Protein AF-A0A6N9P4Q5-F1 (afdb_monomer_lite)

Radius of gyration: 14.25 Å; chains: 1; bounding box: 36×21×33 Å

Structure (mmCIF, N/CA/C/O backbone):
data_AF-A0A6N9P4Q5-F1
#
_entry.id   AF-A0A6N9P4Q5-F1
#
loop_
_atom_site.group_PDB
_atom_site.id
_atom_site.type_symbol
_atom_site.label_atom_id
_atom_site.label_alt_id
_atom_site.label_comp_id
_atom_site.label_asym_id
_atom_site.label_entity_id
_atom_site.label_seq_id
_atom_site.pdbx_PDB_ins_code
_atom_site.Cartn_x
_atom_site.Cartn_y
_atom_site.Cartn_z
_atom_site.occupancy
_atom_site.B_iso_or_equiv
_atom_site.auth_seq_id
_atom_site.auth_comp_id
_atom_site.auth_asym_id
_atom_site.auth_atom_id
_atom_site.pdbx_PDB_model_num
ATOM 1 N N . MET A 1 1 ? -17.190 -6.085 15.731 1.00 57.16 1 MET A N 1
ATOM 2 C CA . MET A 1 1 ? -16.259 -5.959 14.590 1.00 57.16 1 MET A CA 1
ATOM 3 C C . MET A 1 1 ? -16.704 -4.743 13.807 1.00 57.16 1 MET A C 1
ATOM 5 O O . MET A 1 1 ? -17.894 -4.657 13.521 1.00 57.16 1 MET A O 1
ATOM 9 N N . ASN A 1 2 ? -15.818 -3.774 13.575 1.00 62.34 2 ASN A N 1
ATOM 10 C CA . ASN A 1 2 ? -16.156 -2.603 12.769 1.00 62.34 2 ASN A CA 1
ATOM 11 C C . ASN A 1 2 ? -16.362 -3.086 11.323 1.00 62.34 2 ASN A C 1
ATOM 13 O O . ASN A 1 2 ? -15.518 -3.803 10.801 1.00 62.34 2 ASN A O 1
ATOM 17 N N . GLY A 1 3 ? -17.494 -2.760 10.696 1.00 81.19 3 GLY A N 1
ATOM 18 C CA . GLY A 1 3 ? -17.846 -3.244 9.350 1.00 81.19 3 GLY A CA 1
ATOM 19 C C . GLY A 1 3 ? -17.111 -2.531 8.210 1.00 81.19 3 GLY A C 1
ATOM 20 O O . GLY A 1 3 ? -17.523 -2.639 7.058 1.00 81.19 3 GLY A O 1
ATOM 21 N N . TYR A 1 4 ? -16.075 -1.754 8.527 1.00 88.38 4 TYR A N 1
ATOM 22 C CA . TYR A 1 4 ? -15.340 -0.961 7.554 1.00 88.38 4 TYR A CA 1
ATOM 23 C C . TYR A 1 4 ? -14.299 -1.802 6.823 1.00 88.38 4 TYR A C 1
ATOM 25 O O . TYR A 1 4 ? -13.597 -2.626 7.415 1.00 88.38 4 TYR A O 1
ATOM 33 N N . ILE A 1 5 ? -14.180 -1.528 5.528 1.00 94.19 5 ILE A N 1
ATOM 34 C CA . ILE A 1 5 ? -13.085 -1.994 4.690 1.00 94.19 5 ILE A CA 1
ATOM 35 C C . ILE A 1 5 ? -12.180 -0.792 4.438 1.00 94.19 5 ILE A C 1
ATOM 37 O O . ILE A 1 5 ? -12.639 0.241 3.950 1.00 94.19 5 ILE A O 1
ATOM 41 N N . VAL A 1 6 ? -10.902 -0.926 4.777 1.00 94.88 6 VAL A N 1
ATOM 42 C CA . VAL A 1 6 ?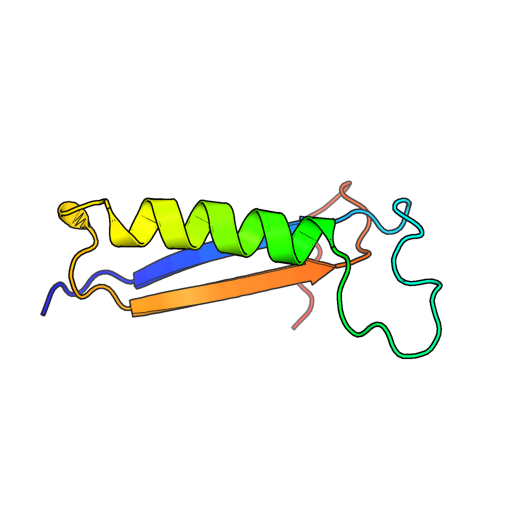 -9.868 0.072 4.502 1.00 94.88 6 VAL A CA 1
ATOM 43 C C . VAL A 1 6 ? -9.064 -0.408 3.302 1.00 94.88 6 VAL A C 1
ATOM 45 O O . VAL A 1 6 ? -8.433 -1.460 3.353 1.00 94.88 6 VAL A O 1
ATOM 48 N N . ALA A 1 7 ? -9.085 0.358 2.217 1.00 95.56 7 ALA A N 1
ATOM 49 C CA . ALA A 1 7 ? -8.283 0.084 1.033 1.00 95.56 7 ALA A CA 1
ATOM 50 C C . ALA A 1 7 ? -6.997 0.915 1.052 1.00 95.56 7 ALA A C 1
ATOM 52 O O . ALA A 1 7 ? -7.061 2.142 1.127 1.00 95.56 7 ALA A O 1
ATOM 53 N N . LYS A 1 8 ? -5.840 0.257 0.943 1.00 94.88 8 LYS A N 1
ATOM 54 C CA . LYS A 1 8 ? -4.551 0.900 0.659 1.00 94.88 8 LYS A CA 1
ATOM 55 C C . LYS A 1 8 ? -4.170 0.671 -0.800 1.00 94.88 8 LYS A C 1
ATOM 57 O O . LYS A 1 8 ? -4.266 -0.443 -1.306 1.00 94.88 8 LYS A O 1
ATOM 62 N N . TYR A 1 9 ? -3.751 1.741 -1.465 1.00 93.19 9 TYR A N 1
ATOM 63 C CA . TYR A 1 9 ? -3.290 1.726 -2.849 1.00 93.19 9 TYR A CA 1
ATOM 64 C C . TYR A 1 9 ? -1.842 2.210 -2.888 1.00 93.19 9 TYR A C 1
ATOM 66 O O . TYR A 1 9 ? -1.548 3.309 -2.415 1.00 93.19 9 TYR A O 1
ATOM 74 N N . LEU A 1 10 ? -0.953 1.379 -3.422 1.00 91.12 10 LEU A N 1
ATOM 75 C CA . LEU A 1 10 ? 0.471 1.649 -3.569 1.00 91.12 10 LEU A CA 1
ATOM 76 C C . LEU A 1 10 ? 0.804 1.744 -5.053 1.00 91.12 10 LEU A C 1
ATOM 78 O O . LEU A 1 10 ? 0.308 0.950 -5.851 1.00 91.12 10 LEU A O 1
ATOM 82 N N . ARG A 1 11 ? 1.653 2.702 -5.428 1.00 87.69 11 ARG A N 1
ATOM 83 C CA . ARG A 1 11 ? 2.094 2.853 -6.815 1.00 87.69 11 ARG A CA 1
ATOM 84 C C . ARG A 1 11 ? 3.538 3.307 -6.888 1.00 87.69 11 ARG A C 1
ATOM 86 O O . ARG A 1 11 ? 3.967 4.180 -6.133 1.00 87.69 11 ARG A O 1
ATOM 93 N N . LEU A 1 12 ? 4.254 2.756 -7.855 1.00 85.31 12 LEU A N 1
ATOM 94 C CA . LEU A 1 12 ? 5.570 3.213 -8.259 1.00 85.31 12 LEU A CA 1
ATOM 95 C C . LEU A 1 12 ? 5.624 3.297 -9.785 1.00 85.31 12 LEU A C 1
ATOM 97 O O . LEU A 1 12 ? 5.096 2.431 -10.484 1.00 85.31 12 LEU A O 1
ATOM 101 N N . SER A 1 13 ? 6.214 4.373 -10.312 1.00 77.12 13 SER A N 1
ATOM 102 C CA . SER A 1 13 ? 6.331 4.551 -11.764 1.00 77.12 13 SER A CA 1
ATOM 103 C C . SER A 1 13 ? 7.278 3.509 -12.357 1.00 77.12 13 SER A C 1
ATOM 105 O O . SER A 1 13 ? 8.289 3.179 -11.749 1.00 77.12 13 SER A O 1
ATOM 107 N N . SER A 1 14 ? 7.016 3.085 -13.595 1.00 72.25 14 SER A N 1
ATOM 108 C CA . SER A 1 14 ? 7.953 2.296 -14.417 1.00 72.25 14 SER A CA 1
ATOM 109 C C . SER A 1 14 ? 9.306 2.981 -14.636 1.00 72.25 14 SER A C 1
ATOM 111 O O . SER A 1 14 ? 10.260 2.348 -15.073 1.00 72.25 14 SER A O 1
ATOM 113 N N . GLU A 1 15 ? 9.372 4.295 -14.416 1.00 70.31 15 GLU A N 1
ATOM 114 C CA . GLU A 1 15 ? 10.605 5.084 -14.511 1.00 70.31 15 GLU A CA 1
ATOM 115 C C . GLU A 1 15 ? 11.548 4.836 -13.323 1.00 70.31 15 GLU A C 1
ATOM 117 O O . GLU A 1 15 ? 12.748 5.086 -13.432 1.00 70.31 15 GLU A O 1
ATOM 122 N N . ASP A 1 16 ? 11.022 4.315 -12.211 1.00 69.31 16 ASP A N 1
ATOM 123 C CA . ASP A 1 16 ? 11.802 3.917 -11.045 1.00 69.31 16 ASP A CA 1
ATOM 124 C C . ASP A 1 16 ? 12.409 2.534 -11.335 1.00 69.31 16 ASP A C 1
ATOM 126 O O . ASP A 1 16 ? 11.780 1.489 -11.187 1.00 69.31 16 ASP A O 1
ATOM 130 N N . GLY A 1 17 ? 13.636 2.519 -11.862 1.00 65.19 17 GLY A N 1
ATOM 131 C CA . GLY A 1 17 ? 14.329 1.311 -12.334 1.00 65.19 17 GLY A CA 1
ATOM 132 C C . GLY A 1 17 ? 14.744 0.311 -11.242 1.00 65.19 17 GLY A C 1
AT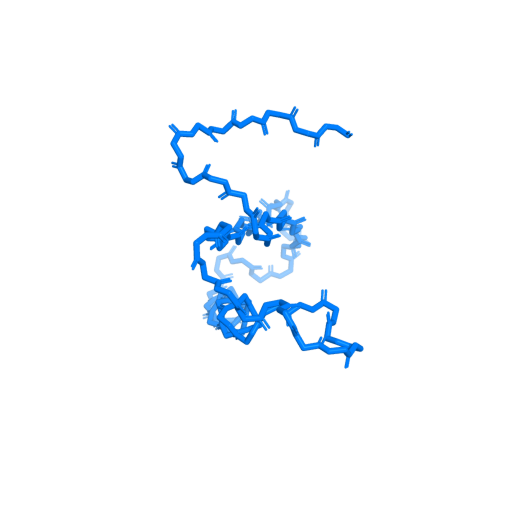OM 133 O O . GLY A 1 17 ? 15.662 -0.479 -11.472 1.00 65.19 17 GLY A O 1
ATOM 134 N N . ASP A 1 18 ? 14.116 0.354 -10.066 1.00 70.31 18 ASP A N 1
ATOM 135 C CA . ASP A 1 18 ? 14.456 -0.428 -8.873 1.00 70.31 18 ASP A CA 1
ATOM 136 C C . ASP A 1 18 ? 14.158 -1.934 -9.038 1.00 70.31 18 ASP A C 1
ATOM 138 O O . ASP A 1 18 ? 14.847 -2.771 -8.446 1.00 70.31 18 ASP A O 1
ATOM 142 N N . LEU A 1 19 ? 13.218 -2.293 -9.925 1.00 67.12 19 LEU A N 1
ATOM 143 C CA . LEU A 1 19 ? 12.892 -3.680 -10.298 1.00 67.12 19 LEU A CA 1
ATOM 144 C C . LEU A 1 19 ? 13.914 -4.350 -11.235 1.00 67.12 19 LEU A C 1
ATOM 146 O O . LEU A 1 19 ? 13.810 -5.544 -11.500 1.00 67.12 19 LEU A O 1
ATOM 150 N N . ASN A 1 20 ? 14.935 -3.638 -11.724 1.00 64.44 20 ASN A N 1
ATOM 151 C CA . ASN A 1 20 ? 15.926 -4.206 -12.655 1.00 64.44 20 ASN A CA 1
ATOM 152 C C . ASN A 1 20 ? 16.948 -5.158 -11.990 1.00 64.44 20 ASN A C 1
ATOM 154 O O . ASN A 1 20 ? 17.922 -5.569 -12.624 1.00 64.44 20 ASN A O 1
ATOM 158 N N . GLN A 1 21 ? 16.759 -5.510 -10.715 1.00 66.38 21 GLN A N 1
ATOM 159 C CA . GLN A 1 21 ? 17.628 -6.421 -9.969 1.00 66.38 21 GLN A CA 1
ATOM 160 C C . GLN A 1 21 ? 17.090 -7.858 -10.023 1.00 66.38 21 GLN A C 1
ATOM 162 O O . GLN A 1 21 ? 15.939 -8.123 -9.683 1.00 66.38 21 GLN A O 1
ATOM 167 N N . ILE A 1 22 ? 17.938 -8.812 -10.424 1.00 69.44 22 ILE A N 1
ATOM 168 C CA . ILE A 1 22 ? 17.565 -10.230 -10.543 1.00 69.44 22 ILE A CA 1
ATOM 169 C C . ILE A 1 22 ? 17.075 -10.758 -9.185 1.00 69.44 22 ILE A C 1
ATOM 171 O O . ILE A 1 22 ? 17.809 -10.726 -8.201 1.00 69.44 22 ILE A O 1
ATOM 175 N N . GLY A 1 23 ? 15.844 -11.278 -9.152 1.00 69.44 23 GLY A N 1
ATOM 176 C CA . GLY A 1 23 ? 15.240 -11.888 -7.960 1.00 69.44 23 GLY A CA 1
ATOM 177 C C . GLY A 1 23 ? 14.483 -10.922 -7.044 1.00 69.44 23 GLY A C 1
ATOM 178 O O . GLY A 1 23 ? 13.948 -11.359 -6.026 1.00 69.44 23 GLY A O 1
ATOM 179 N N . LYS A 1 24 ? 14.402 -9.633 -7.394 1.00 73.62 24 LYS A N 1
ATOM 180 C CA . LYS A 1 24 ? 13.611 -8.649 -6.656 1.00 73.62 24 LYS A CA 1
ATOM 181 C C . LYS A 1 24 ? 12.156 -8.680 -7.133 1.00 73.62 24 LYS A C 1
ATOM 183 O O . LYS A 1 24 ? 11.874 -8.385 -8.288 1.00 73.62 24 LYS A O 1
ATOM 188 N N . LEU A 1 25 ? 11.252 -9.093 -6.243 1.00 72.62 25 LEU A N 1
ATOM 189 C CA . LEU A 1 25 ? 9.816 -9.228 -6.532 1.00 72.62 25 LEU A CA 1
ATOM 190 C C . LEU A 1 25 ? 9.037 -7.911 -6.376 1.00 72.62 25 LEU A C 1
ATOM 192 O O . LEU A 1 25 ? 7.931 -7.812 -6.894 1.00 72.62 25 LEU A O 1
ATOM 196 N N . GLU A 1 26 ? 9.596 -6.933 -5.658 1.00 78.81 26 GLU A N 1
ATOM 197 C CA . GLU A 1 26 ? 8.974 -5.638 -5.363 1.00 78.81 26 GLU A CA 1
ATOM 198 C C . GLU A 1 26 ? 10.050 -4.568 -5.119 1.00 78.81 26 GLU A C 1
ATOM 200 O O . GLU A 1 26 ? 11.121 -4.862 -4.579 1.00 78.81 26 GLU A O 1
ATOM 205 N N . SER A 1 27 ? 9.760 -3.325 -5.491 1.00 82.44 27 SER A N 1
ATOM 206 C CA . SER A 1 27 ? 10.587 -2.149 -5.229 1.00 82.44 27 SER A CA 1
ATOM 207 C C . SER A 1 27 ? 10.613 -1.757 -3.748 1.00 82.44 27 SER A C 1
ATOM 209 O O . SER A 1 27 ? 9.590 -1.747 -3.063 1.00 82.44 27 SER A O 1
ATOM 211 N N . ASN A 1 28 ? 11.764 -1.290 -3.260 1.00 84.06 28 ASN A N 1
ATOM 212 C CA . ASN A 1 28 ? 11.931 -0.861 -1.862 1.00 84.06 28 ASN A CA 1
ATOM 213 C C . ASN A 1 28 ? 10.978 0.296 -1.512 1.00 84.06 28 ASN A C 1
ATOM 215 O O . ASN A 1 28 ? 10.498 0.411 -0.385 1.00 84.06 28 ASN A O 1
ATOM 219 N N . SER A 1 29 ? 10.687 1.151 -2.495 1.00 86.31 29 SER A N 1
ATOM 220 C CA . SER A 1 29 ? 9.749 2.264 -2.361 1.00 86.31 29 SER A CA 1
ATOM 221 C C . SER A 1 29 ? 8.309 1.804 -2.117 1.00 86.31 29 SER A C 1
ATOM 223 O O . SER A 1 29 ? 7.575 2.496 -1.413 1.00 86.31 29 SER A O 1
ATOM 225 N N . ILE A 1 30 ? 7.886 0.659 -2.662 1.00 90.12 30 ILE A N 1
ATOM 226 C CA . ILE A 1 30 ? 6.553 0.098 -2.401 1.00 90.12 30 ILE A CA 1
ATOM 227 C C . ILE A 1 30 ? 6.515 -0.512 -1.002 1.00 90.12 30 ILE A C 1
ATOM 229 O O . ILE A 1 30 ? 5.595 -0.208 -0.242 1.00 90.12 30 ILE A O 1
ATOM 233 N N . SER A 1 31 ? 7.534 -1.292 -0.624 1.00 90.56 31 SER A N 1
ATOM 234 C CA . SER A 1 31 ? 7.613 -1.873 0.721 1.00 90.56 31 SER A CA 1
ATOM 235 C C . SER A 1 31 ? 7.565 -0.782 1.799 1.00 90.56 31 SER A C 1
ATOM 237 O O . SER A 1 31 ? 6.756 -0.853 2.719 1.00 90.56 31 SER A O 1
ATOM 239 N N . ASN A 1 32 ? 8.323 0.305 1.620 1.00 91.38 32 ASN A N 1
ATOM 240 C CA . ASN A 1 32 ? 8.279 1.449 2.534 1.00 91.38 32 ASN A CA 1
ATOM 241 C C . ASN A 1 32 ? 6.902 2.130 2.583 1.00 91.38 32 ASN A C 1
ATOM 243 O O . ASN A 1 32 ? 6.445 2.520 3.657 1.00 91.38 32 ASN A O 1
ATOM 247 N N . GLN A 1 33 ? 6.231 2.309 1.440 1.00 94.12 33 GLN A N 1
ATOM 248 C CA . GLN A 1 33 ? 4.876 2.872 1.413 1.00 94.12 33 GLN A CA 1
ATOM 249 C C . GLN A 1 33 ? 3.891 1.985 2.185 1.00 94.12 33 GLN A C 1
ATOM 251 O O . GLN A 1 33 ? 3.057 2.502 2.933 1.00 94.12 33 GLN A O 1
ATOM 256 N N . ARG A 1 34 ? 4.018 0.662 2.048 1.00 95.56 34 ARG A N 1
ATOM 257 C CA . ARG A 1 34 ? 3.196 -0.316 2.763 1.00 95.56 34 ARG A CA 1
ATOM 258 C C . ARG A 1 34 ? 3.370 -0.191 4.265 1.00 95.56 34 ARG A C 1
ATOM 260 O O . ARG A 1 34 ? 2.376 -0.016 4.964 1.00 95.56 34 ARG A O 1
ATOM 267 N N . ASP A 1 35 ? 4.612 -0.160 4.732 1.00 96.06 35 ASP A N 1
ATOM 268 C CA . ASP A 1 35 ? 4.923 -0.037 6.156 1.00 96.06 35 ASP A CA 1
ATOM 269 C C . ASP A 1 35 ? 4.370 1.263 6.756 1.00 96.06 35 ASP A C 1
ATOM 271 O O . ASP A 1 35 ? 3.831 1.267 7.868 1.00 96.06 35 ASP A O 1
ATOM 275 N N . LEU A 1 36 ? 4.448 2.374 6.014 1.00 97.06 36 LEU A N 1
ATOM 276 C CA . LEU A 1 36 ? 3.905 3.664 6.444 1.00 97.06 36 LEU A CA 1
ATOM 277 C C . LEU A 1 36 ? 2.377 3.639 6.573 1.00 97.06 36 LEU A C 1
ATOM 279 O O . LEU A 1 36 ? 1.838 4.143 7.566 1.00 97.06 36 LEU A O 1
ATOM 283 N N . LEU A 1 37 ? 1.684 3.060 5.589 1.00 96.75 37 LEU A N 1
ATOM 284 C CA . LEU A 1 37 ? 0.225 2.949 5.592 1.00 96.75 37 LEU A CA 1
ATOM 285 C C . LEU A 1 37 ? -0.260 1.966 6.659 1.00 96.75 37 LEU A C 1
ATOM 287 O O . LEU A 1 37 ? -1.174 2.300 7.410 1.00 96.75 37 LEU A O 1
ATOM 291 N N . ASP A 1 38 ? 0.392 0.816 6.803 1.00 95.81 38 ASP A N 1
ATOM 292 C CA . ASP A 1 38 ? 0.053 -0.173 7.829 1.00 95.81 38 ASP A CA 1
ATOM 293 C C . ASP A 1 38 ? 0.262 0.401 9.232 1.00 95.81 38 ASP A C 1
ATOM 295 O O . ASP A 1 38 ? -0.619 0.301 10.089 1.00 95.81 38 ASP A O 1
ATOM 299 N N . SER A 1 39 ? 1.365 1.124 9.445 1.00 96.38 39 SER A N 1
ATOM 300 C CA . SER A 1 39 ? 1.619 1.840 10.699 1.00 96.38 39 SER A CA 1
ATOM 301 C C . SER A 1 39 ? 0.589 2.938 10.972 1.00 96.38 39 SER A C 1
ATOM 303 O O . SER A 1 39 ? 0.291 3.241 12.127 1.00 96.38 39 SER A O 1
ATOM 305 N N . PHE A 1 40 ? 0.054 3.594 9.939 1.00 95.94 40 PHE A N 1
ATOM 306 C CA . PHE A 1 40 ? -1.029 4.569 10.082 1.00 95.94 40 PHE A CA 1
ATOM 307 C C . PHE A 1 40 ? -2.363 3.912 10.444 1.00 95.94 40 PHE A C 1
ATOM 309 O O . PHE A 1 40 ? -3.020 4.356 11.385 1.00 95.94 40 PHE A O 1
ATOM 316 N N . ILE A 1 41 ? -2.733 2.836 9.754 1.00 94.62 41 ILE A N 1
ATOM 317 C CA . ILE A 1 41 ? -3.990 2.126 9.998 1.00 94.62 41 ILE A CA 1
ATOM 318 C C . ILE A 1 41 ? -3.989 1.508 11.401 1.00 94.62 41 ILE A C 1
ATOM 320 O O . ILE A 1 41 ? -4.959 1.663 12.138 1.00 94.62 41 ILE A O 1
ATOM 324 N N . ALA A 1 42 ? -2.881 0.885 11.813 1.00 93.38 42 ALA A N 1
ATOM 325 C CA . ALA A 1 42 ? -2.770 0.218 13.110 1.00 93.38 42 ALA A CA 1
ATOM 326 C C . ALA A 1 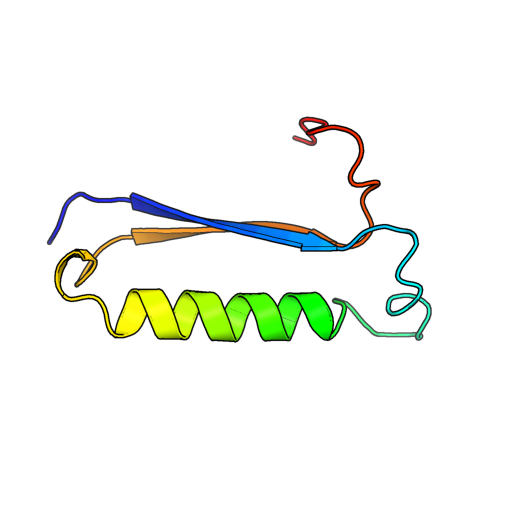42 ? -2.902 1.170 14.313 1.00 93.38 42 ALA A C 1
ATOM 328 O O . ALA A 1 42 ? -3.381 0.761 15.369 1.00 93.38 42 ALA A O 1
ATOM 329 N N . ARG A 1 43 ? -2.488 2.438 14.170 1.00 95.12 43 ARG A N 1
ATOM 330 C CA . ARG A 1 43 ? -2.584 3.446 15.244 1.00 95.12 43 ARG A CA 1
ATOM 331 C C . ARG A 1 43 ? -3.899 4.225 15.251 1.00 95.12 43 ARG A C 1
ATOM 333 O O . ARG A 1 43 ? -4.099 5.025 16.160 1.00 95.12 43 ARG A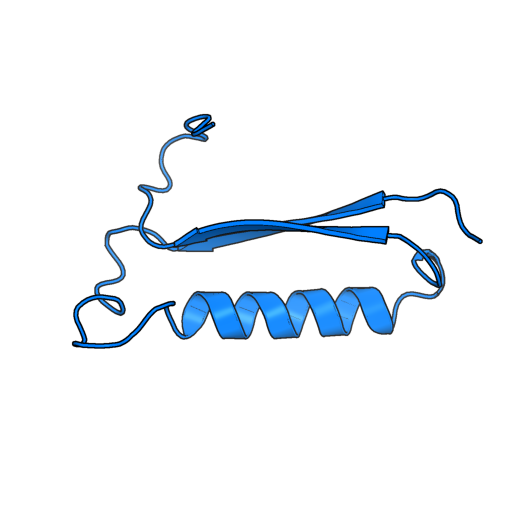 O 1
ATOM 340 N N . ALA A 1 44 ? -4.761 4.040 14.251 1.00 92.88 44 ALA A N 1
ATOM 341 C CA . ALA A 1 44 ? -6.022 4.759 14.120 1.00 92.88 44 ALA A CA 1
ATOM 342 C C . ALA A 1 44 ? -7.162 3.977 14.806 1.00 92.88 44 ALA A C 1
ATOM 344 O O . ALA A 1 44 ? -7.573 2.932 14.297 1.00 92.88 44 ALA A O 1
ATOM 345 N N . PRO A 1 45 ? -7.722 4.468 15.932 1.00 91.62 45 PRO A N 1
ATOM 346 C CA . PRO A 1 45 ? -8.793 3.769 16.648 1.00 91.62 45 PRO A CA 1
ATOM 347 C C . PRO A 1 45 ? -10.041 3.541 15.786 1.00 91.62 45 PRO A C 1
ATOM 349 O O . PRO A 1 45 ? -10.705 2.516 15.923 1.00 91.62 45 PRO A O 1
ATOM 352 N N . ASP A 1 46 ? -10.319 4.456 14.855 1.00 89.62 46 ASP A N 1
ATOM 353 C CA . ASP A 1 46 ? -11.466 4.388 13.941 1.00 89.62 46 ASP A CA 1
ATOM 354 C C . ASP A 1 46 ? -11.403 3.174 12.999 1.00 89.62 46 ASP A C 1
ATOM 356 O O . ASP A 1 46 ? -12.435 2.674 12.544 1.00 89.62 46 ASP A O 1
ATOM 360 N N . PHE A 1 47 ? -10.200 2.654 12.743 1.00 90.19 47 PHE A N 1
ATOM 361 C CA . PHE A 1 47 ? -9.969 1.484 11.895 1.00 90.19 47 PHE A CA 1
ATOM 362 C C . PHE A 1 47 ? -9.735 0.201 12.696 1.00 90.19 47 PHE A C 1
ATOM 364 O O . PHE A 1 47 ? -9.472 -0.851 12.111 1.00 90.19 47 PHE A O 1
ATOM 371 N N . ALA A 1 48 ? -9.862 0.244 14.026 1.00 90.69 48 ALA A N 1
ATOM 372 C CA . ALA A 1 48 ? -9.689 -0.934 14.862 1.00 90.69 48 ALA A CA 1
ATOM 373 C C . ALA A 1 48 ? -10.662 -2.053 14.443 1.00 90.69 48 ALA A C 1
ATOM 375 O O . ALA A 1 48 ? -11.886 -1.907 14.488 1.00 90.69 48 ALA A O 1
ATOM 376 N N . GLY A 1 49 ? -10.102 -3.193 14.030 1.00 89.44 49 GLY A N 1
ATOM 377 C CA . GLY A 1 49 ? -10.866 -4.352 13.567 1.00 89.44 49 GLY A CA 1
ATOM 378 C C . GLY A 1 49 ? -11.472 -4.221 12.166 1.00 89.44 49 GLY A C 1
ATOM 379 O O . GLY A 1 49 ? -12.322 -5.042 11.828 1.00 89.44 49 GLY A O 1
ATOM 380 N N . ALA A 1 50 ? -11.069 -3.220 11.376 1.00 93.06 50 ALA A N 1
ATOM 381 C CA . ALA A 1 50 ? -11.422 -3.117 9.963 1.00 93.06 50 ALA A CA 1
ATOM 382 C C . ALA A 1 50 ? -10.690 -4.176 9.119 1.00 93.06 50 ALA A C 1
ATOM 384 O O . ALA A 1 50 ? -9.574 -4.591 9.439 1.00 93.06 50 ALA A O 1
ATOM 385 N N . THR A 1 51 ? -11.299 -4.589 8.006 1.00 93.81 51 THR A N 1
ATOM 386 C CA . THR A 1 51 ? -10.617 -5.408 6.994 1.00 93.81 51 THR A CA 1
ATOM 387 C C . THR A 1 51 ? -9.748 -4.509 6.127 1.00 93.81 51 THR A C 1
ATOM 389 O O . THR A 1 51 ? -10.256 -3.562 5.532 1.00 93.81 51 THR A O 1
ATOM 392 N N . VAL A 1 52 ? -8.454 -4.809 6.027 1.00 94.38 52 VAL A N 1
ATOM 393 C CA . VAL A 1 52 ? -7.527 -4.057 5.173 1.00 94.38 52 VAL A CA 1
ATOM 394 C C . VAL A 1 52 ? -7.326 -4.803 3.857 1.00 94.38 52 VAL A C 1
ATOM 396 O O . VAL A 1 52 ? -6.986 -5.984 3.868 1.00 94.38 52 VAL A O 1
ATOM 399 N N . ILE A 1 53 ? -7.534 -4.117 2.733 1.00 96.12 53 ILE A N 1
ATOM 400 C CA . ILE A 1 53 ? -7.279 -4.630 1.380 1.00 96.12 53 ILE A CA 1
ATOM 401 C C . ILE A 1 53 ? -6.204 -3.794 0.692 1.00 96.12 53 ILE A C 1
ATOM 403 O O . ILE A 1 53 ? -6.098 -2.591 0.933 1.00 96.12 53 ILE A O 1
ATOM 407 N N . GLU A 1 54 ? -5.413 -4.434 -0.163 1.00 94.56 54 GLU A N 1
ATOM 408 C CA . GLU A 1 54 ? -4.284 -3.808 -0.839 1.00 94.56 54 GLU A CA 1
ATOM 409 C C . GLU A 1 54 ? -4.397 -3.885 -2.358 1.00 9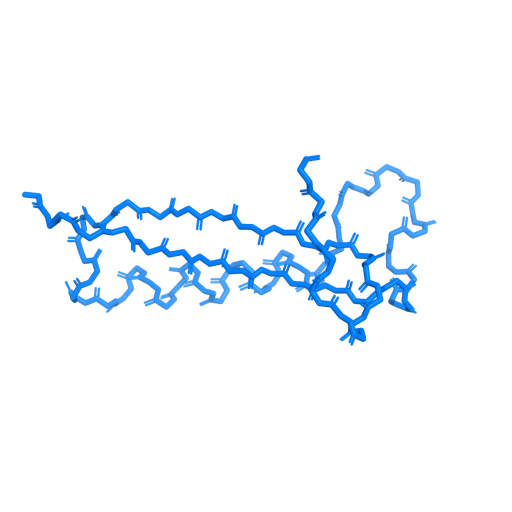4.56 54 GLU A C 1
ATOM 411 O O . GLU A 1 54 ? -4.738 -4.926 -2.913 1.00 94.56 54 GLU A O 1
ATOM 416 N N . PHE A 1 55 ? -4.043 -2.779 -3.005 1.00 91.88 55 PHE A N 1
ATOM 417 C CA . PHE A 1 55 ? -3.871 -2.653 -4.444 1.00 91.88 55 PHE A CA 1
ATOM 418 C C . PHE A 1 55 ? -2.461 -2.120 -4.713 1.00 91.88 55 PHE A C 1
ATOM 420 O O . PHE A 1 55 ? -2.072 -1.122 -4.108 1.00 91.88 55 PHE A O 1
ATOM 427 N N . CYS A 1 56 ? -1.694 -2.770 -5.588 1.00 89.38 56 CYS A N 1
ATOM 428 C CA . CYS A 1 56 ? -0.295 -2.421 -5.833 1.00 89.38 56 CYS A CA 1
ATOM 429 C C . CYS A 1 56 ? 0.011 -2.341 -7.334 1.00 89.38 56 CYS A C 1
ATOM 431 O O . CYS A 1 56 ? -0.099 -3.340 -8.041 1.00 89.38 56 CYS A O 1
ATOM 433 N N . ASP A 1 57 ? 0.451 -1.162 -7.772 1.00 85.94 57 ASP A N 1
ATOM 434 C CA . ASP A 1 57 ? 0.919 -0.867 -9.125 1.00 85.94 57 ASP A CA 1
ATOM 435 C C . ASP A 1 57 ? 2.430 -0.555 -9.094 1.00 85.94 57 ASP A C 1
ATOM 437 O O . ASP A 1 57 ? 2.847 0.605 -9.163 1.00 85.94 57 ASP A O 1
ATOM 441 N N . ASP A 1 58 ? 3.270 -1.585 -8.980 1.00 79.88 58 ASP A N 1
ATOM 442 C CA . ASP A 1 58 ? 4.736 -1.456 -9.003 1.00 79.88 58 ASP A CA 1
ATOM 443 C C . ASP A 1 58 ? 5.265 -1.492 -10.447 1.00 79.88 58 ASP A C 1
ATOM 445 O O . ASP A 1 58 ? 5.216 -2.523 -11.118 1.00 79.88 58 ASP A O 1
ATOM 449 N N . GLY A 1 59 ? 5.718 -0.345 -10.957 1.00 73.81 59 GLY A N 1
ATOM 450 C CA . GLY A 1 59 ? 6.235 -0.215 -12.319 1.00 73.81 59 GLY A CA 1
ATOM 451 C C . GLY A 1 59 ? 5.190 0.196 -13.363 1.00 73.81 59 GLY A C 1
ATOM 452 O O . GLY A 1 59 ? 5.318 -0.164 -14.531 1.00 73.81 59 GLY A O 1
ATOM 453 N N . TRP A 1 60 ? 4.168 0.971 -12.983 1.00 70.56 60 TRP A N 1
ATOM 454 C CA . TRP A 1 60 ? 3.119 1.448 -13.899 1.00 70.56 60 TRP A CA 1
ATOM 455 C C . TRP A 1 60 ? 3.175 2.961 -14.106 1.00 70.56 60 TRP A C 1
ATOM 457 O O . TRP A 1 60 ? 3.222 3.735 -13.149 1.00 70.56 60 TRP A O 1
ATOM 467 N N . SER A 1 61 ? 3.088 3.420 -15.363 1.00 68.81 61 SER A N 1
ATOM 468 C CA . SER A 1 61 ? 3.178 4.855 -15.691 1.00 68.81 61 SER A CA 1
ATOM 469 C C . SER A 1 61 ? 2.117 5.655 -14.931 1.00 68.81 61 SER A C 1
ATOM 471 O O . SER A 1 61 ? 0.931 5.399 -15.115 1.00 68.81 61 SER A O 1
ATOM 473 N N . GLY A 1 62 ? 2.499 6.642 -14.117 1.00 66.75 62 GLY A N 1
ATOM 474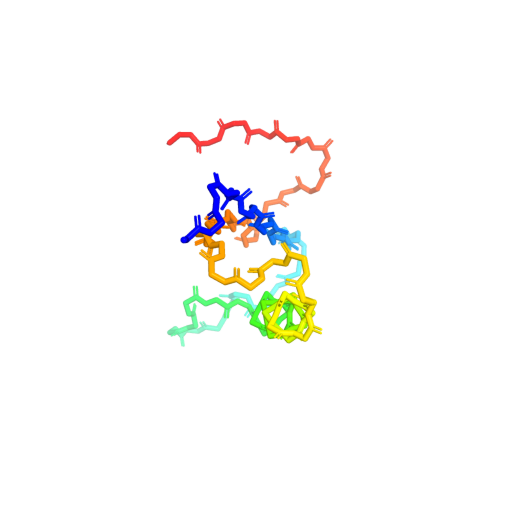 C CA . GLY A 1 62 ? 1.584 7.416 -13.254 1.00 66.75 62 GLY A CA 1
ATOM 475 C C . GLY A 1 62 ? 0.550 8.297 -13.971 1.00 66.75 62 GLY A C 1
ATOM 476 O O . GLY A 1 62 ? -0.148 9.069 -13.324 1.00 66.75 62 GLY A O 1
ATOM 477 N N . LYS A 1 63 ? 0.458 8.222 -15.303 1.00 71.88 63 LYS A N 1
ATOM 478 C CA . LYS A 1 63 ? -0.348 9.132 -16.128 1.00 71.88 63 LYS A CA 1
ATOM 479 C C . LYS A 1 63 ? -1.844 8.827 -16.096 1.00 71.88 63 LYS A C 1
ATOM 481 O O . LYS A 1 63 ? -2.631 9.743 -16.285 1.00 71.88 63 LYS A O 1
ATOM 486 N N . ASN A 1 64 ? -2.232 7.569 -15.880 1.00 71.94 64 ASN A N 1
ATOM 487 C CA . ASN A 1 64 ? -3.631 7.147 -15.825 1.00 71.94 64 ASN A CA 1
ATOM 488 C C . ASN A 1 64 ? -3.817 5.990 -14.832 1.00 71.94 64 ASN A C 1
ATOM 490 O O . ASN A 1 64 ? -2.937 5.132 -14.692 1.00 71.94 64 ASN A O 1
ATOM 494 N N . PHE A 1 65 ? -4.997 5.927 -14.209 1.00 68.94 65 PHE A N 1
ATOM 495 C CA . PHE A 1 65 ? -5.503 4.702 -13.592 1.00 68.94 65 PHE A CA 1
ATOM 496 C C . PHE A 1 65 ? -5.970 3.781 -14.715 1.00 68.94 65 PHE A C 1
ATOM 498 O O . PHE A 1 65 ? -7.104 3.871 -15.182 1.00 68.94 65 PHE A O 1
ATOM 505 N N . VAL A 1 66 ? -5.057 2.961 -15.224 1.00 66.62 66 VAL A N 1
ATOM 506 C CA . VAL A 1 66 ? -5.439 1.869 -16.113 1.00 66.62 66 VAL A CA 1
ATOM 507 C C . VAL A 1 66 ? -6.003 0.762 -15.230 1.00 66.62 66 VAL A C 1
ATOM 509 O O . VAL A 1 66 ? -5.335 0.304 -14.312 1.00 66.62 66 VAL A O 1
ATOM 512 N N . GLU A 1 67 ? -7.267 0.398 -15.442 1.00 54.28 67 GLU A N 1
ATOM 513 C CA . GLU A 1 67 ? -7.866 -0.762 -14.784 1.00 54.28 67 GLU A CA 1
ATOM 514 C C . GLU A 1 67 ? -7.165 -2.008 -15.333 1.00 54.28 67 GLU A C 1
ATOM 516 O O . GLU A 1 67 ? -7.355 -2.370 -16.495 1.00 54.28 67 GLU A O 1
ATOM 521 N N . VAL A 1 68 ? -6.316 -2.633 -14.523 1.00 51.16 68 VAL A N 1
ATOM 522 C CA . VAL A 1 68 ? -5.713 -3.927 -14.847 1.00 51.16 68 VAL A CA 1
ATOM 523 C C . VAL A 1 68 ? -6.428 -4.942 -13.970 1.00 51.16 68 VAL A C 1
ATOM 525 O O . VAL A 1 68 ? -6.211 -4.988 -12.761 1.00 51.16 68 VAL A O 1
ATOM 528 N N . ARG A 1 69 ? -7.376 -5.658 -14.576 1.00 45.88 69 ARG A N 1
ATOM 529 C CA . ARG A 1 69 ? -8.041 -6.805 -13.949 1.00 45.88 69 ARG A CA 1
ATOM 530 C C . ARG A 1 69 ? -7.149 -8.032 -13.982 1.00 45.88 69 ARG A C 1
ATOM 532 O O . ARG A 1 69 ? -6.468 -8.212 -15.016 1.00 45.88 69 ARG A O 1
#

pLDDT: mean 82.06, std 13.18, range [45.88, 97.06]

Secondary structure (DSSP, 8-state):
----EEEEEEEE-TT-GGGGSTT--S-HHHHHHHHHHHHHHHH-GGGTTPEEEEEEEET--TT------

Foldseek 3Di:
DPAAEAEDEEADALVPCQVVDPPDPAHPRRVVSVVVVVVVLVPDPNNVPHHYHYHYHGHHHPPDDDDDD

Sequence (69 aa):
MNGYIVAKYLRLSSEDGDLNQIGKLESNSISNQRDLLDSFIARAPDFAGATVIEFCDDGWSGKNFVEVR